Protein AF-A0A2N5A3I9-F1 (afdb_monomer)

Radius of gyration: 25.89 Å; Cα contacts (8 Å, |Δi|>4): 249; chains: 1; bounding box: 48×32×98 Å

Nearest PDB structures (foldseek):
  4y7l-assembly1_B  TM=9.705E-01  e=2.674E-14  Escherichia coli 2-156-04_S3_C3
  4y7l-assembly1_A  TM=9.726E-01  e=6.271E-14  Escherichia coli 2-156-04_S3_C3
  4y7m-assembly2_D  TM=9.644E-01  e=5.946E-14  Escherichia coli 2-156-04_S3_C3
  6ixh-assembly1_P  TM=9.786E-01  e=2.024E-13  Escherichia coli 55989
  4y7o-assembly2_B  TM=9.682E-01  e=2.024E-13  Escherichia coli 1-176-05_S3_C1

Mean predicted aligned error: 8.74 Å

Structure (mmCIF, N/CA/C/O backbone):
data_AF-A0A2N5A3I9-F1
#
_entry.id   AF-A0A2N5A3I9-F1
#
loop_
_atom_site.group_PDB
_atom_site.id
_atom_site.type_symbol
_atom_site.label_atom_id
_atom_site.label_alt_id
_atom_site.label_comp_id
_atom_site.label_asym_id
_atom_site.label_entity_id
_atom_site.label_seq_id
_atom_site.pdbx_PDB_ins_code
_atom_site.Cartn_x
_atom_site.Cartn_y
_atom_site.Cartn_z
_atom_site.occupancy
_atom_site.B_iso_or_equiv
_atom_site.auth_seq_id
_atom_site.auth_comp_id
_atom_site.auth_asym_id
_atom_site.auth_atom_id
_atom_site.pdbx_PDB_model_num
ATOM 1 N N . PHE A 1 1 ? 3.288 9.064 8.704 1.00 96.56 1 PHE A N 1
ATOM 2 C CA . PHE A 1 1 ? 3.970 7.748 8.735 1.00 96.56 1 PHE A CA 1
ATOM 3 C C . PHE A 1 1 ? 4.970 7.733 7.596 1.00 96.56 1 PHE A C 1
ATOM 5 O O . PHE A 1 1 ? 4.940 8.639 6.770 1.00 96.56 1 PHE A O 1
ATOM 12 N N . GLU A 1 2 ? 5.854 6.752 7.550 1.00 98.12 2 GLU A N 1
ATOM 13 C CA . GLU A 1 2 ? 6.845 6.634 6.485 1.00 98.12 2 GLU A CA 1
ATOM 14 C C . GLU A 1 2 ? 6.744 5.267 5.822 1.00 98.12 2 GLU A C 1
ATOM 16 O O . GLU A 1 2 ? 6.369 4.281 6.461 1.00 98.12 2 GLU A O 1
ATOM 21 N N . LEU A 1 3 ? 7.064 5.222 4.533 1.00 98.38 3 LEU A N 1
ATOM 22 C CA . LEU A 1 3 ? 7.153 3.997 3.753 1.00 98.38 3 LEU A CA 1
ATOM 23 C C . LEU A 1 3 ? 8.542 3.893 3.139 1.00 98.38 3 LEU A C 1
ATOM 25 O O . LEU A 1 3 ? 9.068 4.869 2.608 1.00 98.38 3 LEU A O 1
ATOM 29 N N . GLN A 1 4 ? 9.099 2.692 3.170 1.00 98.31 4 GLN A N 1
ATOM 30 C CA . GLN A 1 4 ? 10.304 2.333 2.436 1.00 98.31 4 GLN A CA 1
ATOM 31 C C . GLN A 1 4 ? 9.991 1.109 1.577 1.00 98.31 4 GLN A C 1
ATOM 33 O O . GLN A 1 4 ? 9.594 0.066 2.098 1.00 98.31 4 GLN A O 1
ATOM 38 N N . ALA A 1 5 ? 10.145 1.233 0.259 1.00 98.06 5 ALA A N 1
ATOM 39 C CA . ALA A 1 5 ? 9.980 0.105 -0.654 1.00 98.06 5 ALA A CA 1
ATOM 40 C C . ALA A 1 5 ? 11.098 -0.930 -0.451 1.00 98.06 5 ALA A C 1
ATOM 42 O O . ALA A 1 5 ? 12.228 -0.586 -0.089 1.00 98.06 5 ALA A O 1
ATOM 43 N N . ARG A 1 6 ? 10.784 -2.205 -0.683 1.00 98.00 6 ARG A N 1
ATOM 44 C CA . ARG A 1 6 ? 11.754 -3.303 -0.662 1.00 98.00 6 ARG A CA 1
ATOM 45 C C . ARG A 1 6 ? 11.920 -3.896 -2.064 1.00 98.00 6 ARG A C 1
ATOM 47 O O . ARG A 1 6 ? 10.945 -3.938 -2.816 1.00 98.00 6 ARG A O 1
ATOM 54 N N . PRO A 1 7 ? 13.134 -4.355 -2.414 1.00 97.19 7 PRO A N 1
ATOM 55 C CA . PRO A 1 7 ? 13.356 -5.064 -3.664 1.00 97.19 7 PRO A CA 1
ATOM 56 C C . PRO A 1 7 ? 12.549 -6.358 -3.690 1.00 97.19 7 PRO A C 1
ATOM 58 O O . PRO A 1 7 ? 12.412 -7.041 -2.676 1.00 97.19 7 PRO A O 1
ATOM 61 N N . ALA A 1 8 ? 12.037 -6.691 -4.870 1.00 96.50 8 ALA A N 1
ATOM 62 C CA . ALA A 1 8 ? 11.293 -7.912 -5.121 1.00 96.50 8 ALA A CA 1
ATOM 63 C C . ALA A 1 8 ? 11.899 -8.631 -6.337 1.00 96.50 8 ALA A C 1
ATOM 65 O O . ALA A 1 8 ? 12.228 -7.969 -7.327 1.00 96.50 8 ALA A O 1
ATOM 66 N N . PRO A 1 9 ? 12.060 -9.967 -6.298 1.00 96.25 9 PRO A N 1
ATOM 67 C CA . PRO A 1 9 ? 12.598 -10.721 -7.425 1.00 96.25 9 PRO A CA 1
ATOM 68 C C . PRO A 1 9 ? 11.828 -10.445 -8.717 1.00 96.25 9 PRO A C 1
ATOM 70 O O . PRO A 1 9 ? 10.597 -10.439 -8.718 1.00 96.25 9 PRO A O 1
ATOM 73 N N . GLU A 1 10 ? 12.563 -10.227 -9.813 1.00 96.50 10 GLU A N 1
ATOM 74 C CA . GLU A 1 10 ? 12.023 -10.014 -11.168 1.00 96.50 10 GLU A CA 1
ATOM 75 C C . GLU A 1 10 ? 11.109 -8.781 -11.334 1.00 96.50 10 GLU A C 1
ATOM 77 O O . GLU A 1 10 ? 10.528 -8.574 -12.404 1.00 96.50 10 GLU A O 1
ATOM 82 N N . VAL A 1 11 ? 11.009 -7.937 -10.303 1.00 97.75 11 VAL A N 1
ATOM 83 C CA . VAL A 1 11 ? 10.331 -6.640 -10.339 1.00 97.75 11 VAL A CA 1
ATOM 84 C C . VAL A 1 11 ? 11.370 -5.564 -10.618 1.00 97.75 11 VAL A C 1
ATOM 86 O O . VAL A 1 11 ? 12.323 -5.386 -9.862 1.00 97.75 11 VAL A O 1
ATOM 89 N N . VAL A 1 12 ? 11.189 -4.832 -11.713 1.00 97.69 12 VAL A N 1
ATOM 90 C CA . VAL A 1 12 ? 12.092 -3.746 -12.113 1.0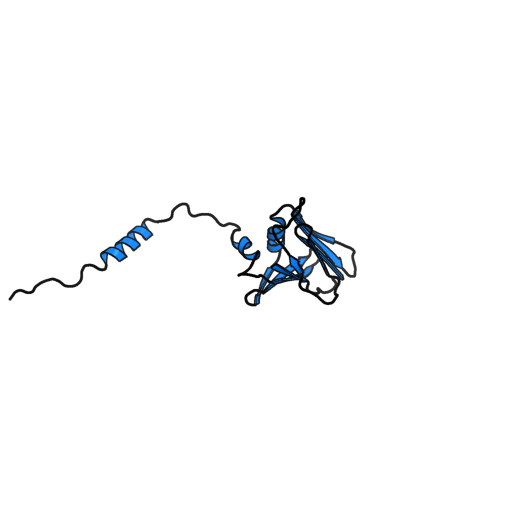0 97.69 12 VAL A CA 1
ATOM 91 C C . VAL A 1 12 ? 11.677 -2.435 -11.467 1.00 97.69 12 VAL A C 1
ATOM 93 O O . VAL A 1 12 ? 12.537 -1.658 -11.069 1.00 97.69 12 VAL A O 1
ATOM 96 N N . GLU A 1 13 ? 10.371 -2.189 -11.345 1.00 98.12 13 GLU A N 1
ATOM 97 C CA . GLU A 1 13 ? 9.850 -0.942 -10.794 1.00 98.12 13 GLU A CA 1
ATOM 98 C C . GLU A 1 13 ? 8.523 -1.158 -10.060 1.00 98.12 13 GLU A C 1
ATOM 100 O O . GLU A 1 13 ? 7.680 -1.948 -10.483 1.00 98.12 13 GLU A O 1
ATOM 105 N N . THR A 1 14 ? 8.320 -0.411 -8.977 1.00 98.44 14 THR A N 1
ATOM 106 C CA . THR A 1 14 ? 7.012 -0.196 -8.355 1.00 98.44 14 THR A CA 1
ATOM 107 C C . THR A 1 14 ? 6.735 1.298 -8.263 1.00 98.44 14 THR A C 1
ATOM 109 O O . THR A 1 14 ? 7.627 2.096 -7.964 1.00 98.44 14 THR A O 1
ATOM 112 N N . GLN A 1 15 ? 5.486 1.682 -8.503 1.00 98.44 15 GLN A N 1
ATOM 113 C CA . GLN A 1 15 ? 5.021 3.048 -8.326 1.00 98.44 15 GLN A CA 1
ATOM 114 C C . GLN A 1 15 ? 3.739 3.029 -7.498 1.00 98.44 15 GLN A C 1
ATOM 116 O O . GLN A 1 15 ? 2.665 2.665 -7.984 1.00 98.44 15 GLN A O 1
ATOM 121 N N . LEU A 1 16 ? 3.880 3.435 -6.236 1.00 98.62 16 LEU A N 1
ATOM 122 C CA . LEU A 1 16 ? 2.797 3.613 -5.279 1.00 98.62 16 LEU A CA 1
ATOM 123 C C . LEU A 1 16 ? 2.448 5.099 -5.197 1.00 98.62 16 LEU A C 1
ATOM 125 O O . LEU A 1 16 ? 3.321 5.935 -4.991 1.00 98.62 16 LEU A O 1
ATOM 129 N N . THR A 1 17 ? 1.175 5.438 -5.341 1.00 98.44 17 THR A N 1
ATOM 130 C CA . THR A 1 17 ? 0.668 6.799 -5.155 1.00 98.44 17 THR A CA 1
ATOM 131 C C . THR A 1 17 ? -0.381 6.784 -4.056 1.00 98.44 17 THR A C 1
ATOM 133 O O . THR A 1 17 ? -1.306 5.989 -4.148 1.00 98.44 17 THR A O 1
ATOM 136 N N . ILE A 1 18 ? -0.260 7.6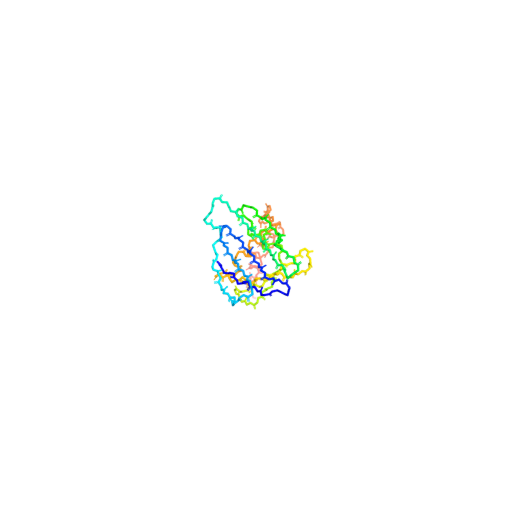47 -3.047 1.00 98.44 18 ILE A N 1
ATOM 137 C CA . ILE A 1 18 ? -1.233 7.814 -1.956 1.00 98.44 18 ILE A CA 1
ATOM 138 C C . ILE A 1 18 ? -1.617 9.289 -1.896 1.00 98.44 18 ILE A C 1
ATOM 140 O O . ILE A 1 18 ? -0.776 10.142 -1.616 1.00 98.44 18 ILE A O 1
ATOM 144 N N . ASP A 1 19 ? -2.878 9.599 -2.183 1.00 97.88 19 ASP A N 1
ATOM 145 C CA . ASP A 1 19 ? -3.416 10.961 -2.191 1.00 97.88 19 ASP A CA 1
ATOM 146 C C . ASP A 1 19 ? -2.558 11.932 -3.031 1.00 97.88 19 ASP A C 1
ATOM 148 O O . ASP A 1 19 ? -2.321 13.077 -2.664 1.00 97.88 19 ASP A O 1
ATOM 152 N N . GLY A 1 20 ? -2.039 11.450 -4.166 1.00 96.75 20 GLY A N 1
ATOM 153 C CA . GLY A 1 20 ? -1.151 12.198 -5.068 1.00 96.75 20 GLY A CA 1
ATOM 154 C C . GLY A 1 20 ? 0.344 12.156 -4.714 1.00 96.75 20 GLY A C 1
ATOM 155 O O . GLY A 1 20 ? 1.173 12.429 -5.582 1.00 96.75 20 GLY A O 1
ATOM 156 N N . GLN A 1 21 ? 0.716 11.747 -3.497 1.00 98.00 21 GLN A N 1
ATOM 157 C CA . GLN A 1 21 ? 2.115 11.561 -3.087 1.00 98.00 21 GLN A CA 1
ATOM 158 C C . GLN A 1 21 ? 2.663 10.271 -3.707 1.00 98.00 21 GLN A C 1
ATOM 160 O O . GLN A 1 21 ? 2.084 9.205 -3.507 1.00 98.00 21 GLN A O 1
ATOM 165 N N . LYS A 1 22 ? 3.766 10.344 -4.460 1.00 97.62 22 LYS A N 1
ATOM 166 C CA . LYS A 1 22 ? 4.334 9.200 -5.198 1.00 97.62 22 LYS A CA 1
ATOM 167 C C . LYS A 1 22 ? 5.576 8.645 -4.505 1.00 97.62 22 LYS A C 1
ATOM 169 O O . LYS A 1 22 ? 6.502 9.407 -4.257 1.00 97.62 22 LYS A O 1
ATOM 174 N N . LEU A 1 23 ? 5.625 7.331 -4.302 1.00 98.31 23 LEU A N 1
ATOM 175 C CA . LEU A 1 23 ? 6.827 6.552 -4.002 1.00 98.31 23 LEU A CA 1
ATOM 176 C C . LEU A 1 23 ? 7.125 5.659 -5.206 1.00 98.31 23 LEU A C 1
ATOM 178 O O . LEU A 1 23 ? 6.415 4.686 -5.471 1.00 98.31 23 LEU A O 1
ATOM 182 N N . ARG A 1 24 ? 8.173 6.022 -5.944 1.00 98.06 24 ARG A N 1
ATOM 183 C CA . ARG A 1 24 ? 8.700 5.255 -7.074 1.00 98.06 24 ARG A CA 1
ATOM 184 C C . ARG A 1 24 ? 9.972 4.547 -6.628 1.00 98.06 24 ARG A C 1
ATOM 186 O O . ARG A 1 24 ? 10.867 5.190 -6.087 1.00 98.06 24 ARG A O 1
ATOM 193 N N . TYR A 1 25 ? 10.056 3.250 -6.882 1.00 98.31 25 TYR A N 1
ATOM 194 C CA . TYR A 1 25 ? 11.214 2.438 -6.533 1.00 98.31 25 TYR A CA 1
ATOM 195 C C . TYR A 1 25 ? 11.597 1.537 -7.700 1.00 98.31 25 TYR A C 1
ATOM 197 O O . TYR A 1 25 ? 10.775 0.733 -8.131 1.00 98.31 25 TYR A O 1
ATOM 205 N N . PHE A 1 26 ? 12.833 1.658 -8.183 1.00 97.19 26 PHE 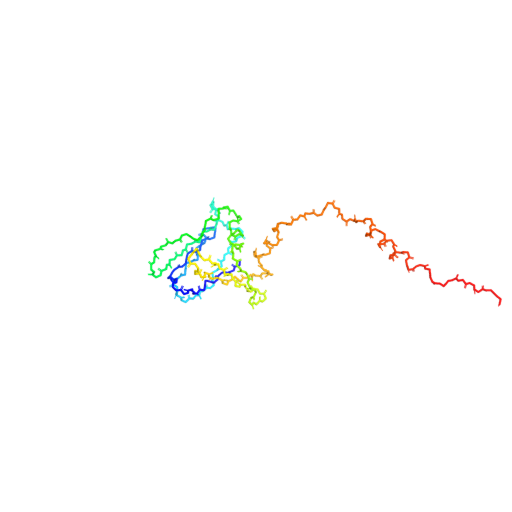A N 1
ATOM 206 C CA . PHE A 1 26 ? 13.352 0.893 -9.323 1.00 97.19 26 PHE A CA 1
ATOM 207 C C . PHE A 1 26 ? 14.657 0.149 -8.991 1.00 97.19 26 PHE A C 1
ATOM 209 O O . PHE A 1 26 ? 15.608 0.143 -9.766 1.00 97.19 26 PHE A O 1
ATOM 216 N N . ASN A 1 27 ? 14.723 -0.464 -7.803 1.00 95.19 27 ASN A N 1
ATOM 217 C CA . ASN A 1 27 ? 15.914 -1.156 -7.282 1.00 95.19 27 ASN A CA 1
ATOM 218 C C . ASN A 1 27 ? 17.137 -0.250 -7.038 1.00 95.19 27 ASN A C 1
ATOM 220 O O . ASN A 1 27 ? 18.272 -0.722 -6.998 1.00 95.19 27 ASN A O 1
ATOM 224 N N . GLN A 1 28 ? 16.917 1.051 -6.827 1.00 94.19 28 GLN A N 1
ATOM 225 C CA . GLN A 1 28 ? 17.947 1.947 -6.296 1.00 94.19 28 GLN A CA 1
ATOM 226 C C . GLN A 1 28 ? 18.139 1.741 -4.782 1.00 94.19 28 GLN A C 1
ATOM 228 O O . GLN A 1 28 ? 17.405 0.985 -4.138 1.00 94.19 28 GLN A O 1
ATOM 233 N N . MET A 1 29 ? 19.088 2.467 -4.187 1.00 95.75 29 MET A N 1
ATOM 234 C CA . MET A 1 29 ? 19.205 2.555 -2.731 1.00 95.75 29 MET A CA 1
ATOM 235 C C . MET A 1 29 ? 17.873 3.032 -2.128 1.00 95.75 29 MET A C 1
ATOM 237 O O . MET A 1 29 ? 17.374 4.103 -2.470 1.00 95.75 29 MET A O 1
ATOM 241 N N . ALA A 1 30 ? 17.268 2.192 -1.286 1.00 94.69 30 ALA A N 1
ATOM 242 C CA . ALA A 1 30 ? 15.951 2.455 -0.721 1.00 94.69 30 ALA A CA 1
ATOM 243 C C . ALA A 1 30 ? 16.037 3.516 0.379 1.00 94.69 30 ALA A C 1
ATOM 245 O O . ALA A 1 30 ? 16.848 3.392 1.296 1.00 94.69 30 ALA A O 1
ATOM 246 N N . ASP A 1 31 ? 15.141 4.496 0.334 1.00 96.12 31 ASP A N 1
ATOM 247 C CA . ASP A 1 31 ? 15.038 5.554 1.337 1.00 96.12 31 ASP A CA 1
ATOM 248 C C . ASP A 1 31 ? 13.636 5.589 1.956 1.00 96.12 31 ASP A C 1
ATOM 250 O O . ASP A 1 31 ? 12.670 5.060 1.393 1.00 96.12 31 ASP A O 1
ATOM 254 N N . TRP A 1 32 ? 13.539 6.167 3.147 1.00 97.75 32 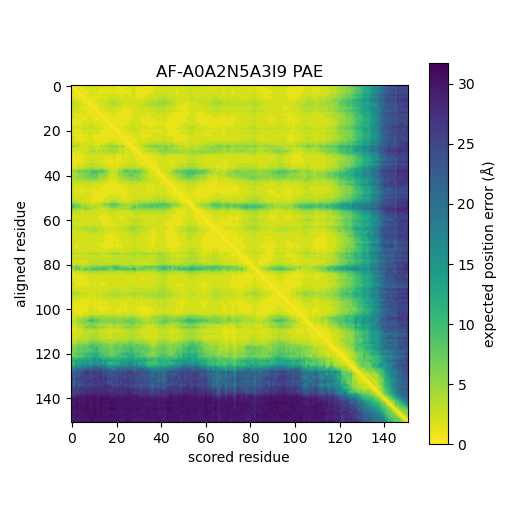TRP A N 1
ATOM 255 C CA . TRP A 1 32 ? 12.273 6.414 3.816 1.00 97.75 32 TRP A CA 1
ATOM 256 C C . TRP A 1 32 ? 11.595 7.632 3.208 1.00 97.75 32 TRP A C 1
ATOM 258 O O . TRP A 1 32 ? 12.150 8.726 3.184 1.00 97.75 32 TRP A O 1
ATOM 268 N N . GLN A 1 33 ? 10.348 7.462 2.779 1.00 98.25 33 GLN A N 1
ATOM 269 C CA . GLN A 1 33 ? 9.526 8.570 2.326 1.00 98.25 33 GLN A CA 1
ATOM 270 C C . GLN A 1 33 ? 8.394 8.825 3.313 1.00 98.25 33 GLN A C 1
ATOM 272 O O . GLN A 1 33 ? 7.635 7.920 3.663 1.00 98.25 33 GLN A O 1
ATOM 277 N N . THR A 1 34 ? 8.265 10.077 3.746 1.00 97.50 34 THR A N 1
ATOM 278 C CA . THR A 1 34 ? 7.150 10.510 4.590 1.00 97.50 34 THR A CA 1
ATOM 279 C C . THR A 1 34 ? 5.876 10.650 3.767 1.00 97.50 34 THR A C 1
ATOM 281 O O . THR A 1 34 ? 5.876 11.252 2.696 1.00 97.50 34 THR A O 1
ATOM 284 N N . PHE A 1 35 ? 4.782 10.135 4.319 1.00 97.38 35 PHE A N 1
ATOM 285 C CA . PHE A 1 35 ? 3.435 10.249 3.781 1.00 97.38 35 PHE A CA 1
ATOM 286 C C . PHE A 1 35 ? 2.486 10.858 4.812 1.00 97.38 35 PHE A C 1
ATOM 288 O O . PHE A 1 35 ? 2.519 10.524 6.008 1.00 97.38 35 PHE A O 1
ATOM 295 N N . ARG A 1 36 ? 1.596 11.721 4.319 1.00 95.88 36 ARG A N 1
ATOM 296 C CA . ARG A 1 36 ? 0.426 12.220 5.048 1.00 95.88 36 ARG A CA 1
ATOM 297 C C . ARG A 1 36 ? -0.831 11.529 4.539 1.00 95.88 36 ARG A C 1
ATOM 299 O O . ARG A 1 36 ? -1.026 11.421 3.333 1.00 95.88 36 ARG A O 1
ATOM 306 N N . TRP A 1 37 ? -1.660 11.061 5.461 1.00 95.62 37 TRP A N 1
ATOM 307 C CA . TRP A 1 37 ? -2.966 10.490 5.164 1.00 95.62 37 TRP A CA 1
ATOM 308 C C . TRP A 1 37 ? -3.934 10.846 6.305 1.00 95.62 37 TRP A C 1
ATOM 310 O O . TRP A 1 37 ? -3.571 10.615 7.463 1.00 95.62 37 TRP A O 1
ATOM 320 N N . PRO A 1 38 ? -5.137 11.369 6.015 1.00 95.44 38 PRO A N 1
ATOM 321 C CA . PRO A 1 38 ? -5.569 11.879 4.710 1.00 95.44 38 PRO A CA 1
ATOM 322 C C . PRO A 1 38 ? -4.622 12.957 4.155 1.00 95.44 38 PRO A C 1
ATOM 324 O O . PRO A 1 38 ? -4.103 13.777 4.910 1.00 95.44 38 PRO A O 1
ATOM 327 N N . GLY A 1 39 ? -4.325 12.899 2.857 1.00 91.38 39 GLY A N 1
ATOM 328 C CA . GLY A 1 39 ? -3.457 13.860 2.177 1.00 91.38 39 GLY A CA 1
ATOM 329 C C . GLY A 1 39 ? -4.204 15.100 1.674 1.00 91.38 39 GLY A C 1
ATOM 330 O O . GLY A 1 39 ? -5.433 15.138 1.626 1.00 91.38 39 GLY A O 1
ATOM 331 N N . GLU A 1 40 ? -3.451 16.116 1.255 1.00 92.44 40 GLU A N 1
ATOM 332 C CA . GLU A 1 40 ? -3.989 17.338 0.647 1.00 92.44 40 GLU A CA 1
ATOM 333 C C . GLU A 1 40 ? -4.156 17.139 -0.866 1.00 92.44 40 GLU A C 1
ATOM 335 O O . GLU A 1 40 ? -3.229 17.331 -1.650 1.00 92.44 40 GLU A O 1
ATOM 340 N N . THR A 1 41 ? -5.341 16.699 -1.290 1.00 94.25 41 THR A N 1
ATOM 341 C CA . THR A 1 41 ? -5.649 16.467 -2.707 1.00 94.25 41 THR A CA 1
ATOM 342 C C . THR A 1 41 ? -7.148 16.566 -2.984 1.00 94.25 41 THR A C 1
ATOM 344 O O . THR A 1 41 ? -7.974 16.204 -2.150 1.00 94.25 41 THR A O 1
ATOM 347 N N . TYR A 1 42 ? -7.509 16.996 -4.195 1.00 94.00 42 TYR A N 1
ATOM 348 C CA . TYR A 1 42 ? -8.894 16.974 -4.687 1.00 94.00 42 TYR A CA 1
ATOM 349 C C . TYR A 1 42 ? -9.319 15.604 -5.232 1.00 94.00 42 TYR A C 1
ATOM 351 O O . TYR A 1 42 ? -10.504 15.363 -5.454 1.00 94.00 42 TYR A O 1
ATOM 359 N N . LYS A 1 43 ? -8.358 14.707 -5.476 1.00 94.94 43 LYS A N 1
ATOM 360 C CA . LYS A 1 43 ? -8.591 13.341 -5.962 1.00 94.94 43 LYS A CA 1
ATOM 361 C C . LYS A 1 43 ? -7.903 12.349 -5.020 1.00 94.94 43 LYS A C 1
ATOM 363 O O . LYS A 1 43 ? -6.828 11.848 -5.356 1.00 94.94 43 LYS A O 1
ATOM 368 N N . PRO A 1 44 ? -8.469 12.115 -3.822 1.00 97.50 44 PRO A N 1
ATOM 369 C CA . PRO A 1 44 ? -7.901 11.171 -2.870 1.00 97.50 44 PRO A CA 1
ATOM 370 C C . PRO A 1 44 ? -8.015 9.736 -3.385 1.00 97.50 44 PRO A C 1
ATOM 372 O O . PRO A 1 44 ? -8.944 9.394 -4.127 1.00 97.50 44 PRO A O 1
ATOM 375 N N . GLY A 1 45 ? -7.074 8.894 -2.979 1.00 97.75 45 GLY A N 1
ATOM 376 C CA . GLY A 1 45 ? -7.011 7.504 -3.408 1.00 97.75 45 GLY A CA 1
ATOM 377 C C . GLY A 1 45 ? -5.616 6.904 -3.316 1.00 97.75 45 GLY A C 1
ATOM 378 O O . GLY A 1 45 ? -4.632 7.568 -2.994 1.00 97.75 45 GLY A O 1
ATOM 379 N N . THR A 1 46 ? -5.521 5.610 -3.591 1.00 98.50 46 THR A N 1
ATOM 380 C CA . THR A 1 46 ? -4.254 4.885 -3.641 1.00 98.50 46 THR A CA 1
ATOM 381 C C . THR A 1 46 ? -4.159 4.073 -4.916 1.00 98.50 46 THR A C 1
ATOM 383 O O . THR A 1 46 ? -5.038 3.271 -5.204 1.00 98.50 46 THR A O 1
ATOM 386 N N . LEU A 1 47 ? -3.076 4.268 -5.660 1.00 98.50 47 LEU A N 1
ATOM 387 C CA . LEU A 1 47 ? -2.793 3.567 -6.906 1.00 98.50 47 LEU A CA 1
ATOM 388 C C . LEU A 1 47 ? -1.461 2.843 -6.769 1.00 98.50 47 LEU A C 1
ATOM 390 O O . LEU A 1 47 ? -0.450 3.474 -6.458 1.00 98.50 47 LEU A O 1
ATOM 394 N N . LEU A 1 48 ? -1.447 1.541 -7.040 1.00 98.62 48 LEU A N 1
ATOM 395 C CA . LEU A 1 48 ? -0.217 0.762 -7.116 1.00 98.62 48 LEU A CA 1
ATOM 396 C C . LEU A 1 48 ? -0.071 0.155 -8.508 1.00 98.62 48 LEU A C 1
ATOM 398 O O . LEU A 1 48 ? -0.920 -0.611 -8.966 1.00 98.62 48 LEU A O 1
ATOM 402 N N . THR A 1 49 ? 1.045 0.471 -9.153 1.00 98.56 49 THR A N 1
ATOM 403 C CA . THR A 1 49 ? 1.477 -0.153 -10.405 1.00 98.56 49 THR A CA 1
ATOM 404 C C . THR A 1 49 ? 2.873 -0.727 -10.248 1.00 98.56 49 THR A C 1
ATOM 406 O O . THR A 1 49 ? 3.623 -0.341 -9.345 1.00 98.56 49 THR A O 1
ATOM 409 N N . TRP A 1 50 ? 3.210 -1.680 -11.105 1.00 98.25 50 TRP A N 1
ATOM 410 C CA . TRP A 1 50 ? 4.475 -2.383 -11.023 1.00 98.25 50 TRP A CA 1
ATOM 411 C C . TRP A 1 50 ? 4.890 -2.941 -12.390 1.00 98.25 50 TRP A C 1
ATOM 413 O O . TRP A 1 50 ? 4.040 -3.215 -13.237 1.00 98.25 50 TRP A O 1
ATOM 423 N N . THR A 1 51 ? 6.192 -3.096 -12.603 1.00 98.12 51 THR A N 1
ATOM 424 C CA . THR A 1 51 ? 6.794 -3.509 -13.877 1.00 98.12 51 THR A CA 1
ATOM 425 C C . THR A 1 51 ? 7.776 -4.646 -13.631 1.00 98.12 51 THR A C 1
ATOM 427 O O . THR A 1 51 ? 8.536 -4.616 -12.662 1.00 98.12 51 THR A O 1
ATOM 430 N N . THR A 1 52 ? 7.785 -5.641 -14.517 1.00 97.19 52 THR A N 1
ATOM 431 C CA . THR A 1 52 ? 8.693 -6.800 -14.434 1.00 97.19 52 THR A CA 1
ATOM 432 C C . THR A 1 52 ? 9.809 -6.720 -15.458 1.00 97.19 52 THR A C 1
ATOM 434 O O . THR A 1 52 ? 9.759 -5.923 -16.389 1.00 97.19 52 THR A O 1
ATOM 437 N N . VAL A 1 53 ? 10.780 -7.622 -15.333 1.00 95.00 53 VAL A N 1
ATOM 438 C CA . VAL A 1 53 ? 11.820 -7.836 -16.350 1.00 95.00 53 VAL A CA 1
ATOM 439 C C . VAL A 1 53 ? 11.257 -8.244 -17.719 1.00 95.00 53 VAL A C 1
ATOM 441 O O . VAL A 1 53 ? 11.817 -7.862 -18.741 1.00 95.00 53 VAL A O 1
ATOM 444 N N . ASN A 1 54 ? 10.133 -8.972 -17.750 1.00 93.38 54 ASN A N 1
ATOM 445 C CA . ASN A 1 54 ? 9.605 -9.599 -18.972 1.00 93.38 54 ASN A CA 1
ATOM 446 C C . ASN A 1 54 ? 8.289 -8.976 -19.468 1.00 93.38 54 ASN A C 1
ATOM 448 O O . ASN A 1 54 ? 7.744 -9.404 -20.484 1.00 93.38 54 ASN A O 1
ATOM 452 N N . ALA A 1 55 ? 7.737 -8.001 -18.747 1.00 92.06 55 ALA A N 1
ATOM 453 C CA . ALA A 1 55 ? 6.485 -7.339 -19.091 1.00 92.06 55 ALA A CA 1
ATOM 454 C C . ALA A 1 55 ? 6.454 -5.906 -18.556 1.00 92.06 55 ALA A C 1
ATOM 456 O O . ALA A 1 55 ? 6.933 -5.642 -17.449 1.00 92.06 55 ALA A O 1
ATOM 457 N N . GLY A 1 56 ? 5.835 -5.015 -19.338 1.00 94.69 56 GLY A N 1
ATOM 458 C CA . GLY A 1 56 ? 5.646 -3.604 -19.000 1.00 94.69 56 GLY A CA 1
ATOM 459 C C . GLY A 1 56 ? 4.747 -3.367 -17.781 1.00 94.69 56 GLY A C 1
ATOM 460 O O . GLY A 1 56 ? 4.371 -4.295 -17.064 1.00 94.69 56 GLY A O 1
ATOM 461 N N . THR A 1 57 ? 4.398 -2.101 -17.553 1.00 97.25 57 THR A N 1
ATOM 462 C CA . THR A 1 57 ? 3.635 -1.667 -16.377 1.00 97.25 57 THR A CA 1
ATOM 463 C C . THR A 1 57 ? 2.274 -2.353 -16.281 1.00 97.25 57 THR A C 1
ATOM 465 O O . THR A 1 57 ? 1.478 -2.335 -17.219 1.00 97.25 57 THR A O 1
ATOM 468 N N . ARG A 1 58 ? 1.983 -2.910 -15.106 1.00 97.56 58 ARG A N 1
ATOM 469 C CA . ARG A 1 58 ? 0.713 -3.542 -14.745 1.00 97.56 58 ARG A CA 1
ATOM 470 C C . ARG A 1 58 ? 0.097 -2.851 -13.536 1.00 97.56 58 ARG A C 1
ATOM 472 O O . ARG A 1 58 ? 0.796 -2.376 -12.641 1.00 97.56 58 ARG A O 1
ATOM 479 N N . LEU A 1 59 ? -1.231 -2.831 -13.501 1.00 97.69 59 LEU A N 1
ATOM 480 C CA . LEU A 1 59 ? -2.000 -2.352 -12.360 1.00 97.69 59 LEU A CA 1
ATOM 481 C C . LEU A 1 59 ? -2.083 -3.454 -11.299 1.00 97.69 59 LEU A C 1
ATOM 483 O O . LEU A 1 59 ? -2.524 -4.561 -11.596 1.00 97.69 59 LEU A O 1
ATOM 487 N N . PHE A 1 60 ? -1.676 -3.148 -10.067 1.00 97.94 60 PHE A N 1
ATOM 488 C CA . PHE A 1 60 ? -1.993 -3.988 -8.911 1.00 97.94 60 PHE A CA 1
ATOM 489 C C . PHE A 1 60 ? -3.393 -3.656 -8.384 1.00 97.94 60 PHE A C 1
ATOM 491 O O . PHE A 1 60 ? -4.193 -4.551 -8.140 1.00 97.94 60 PHE A O 1
ATOM 498 N N . GLY A 1 61 ? -3.699 -2.365 -8.221 1.00 98.00 61 GLY A N 1
ATOM 499 C CA . GLY A 1 61 ? -5.022 -1.903 -7.809 1.00 98.00 61 GLY A CA 1
ATOM 500 C C . GLY A 1 61 ? -5.133 -0.381 -7.761 1.00 98.00 61 GLY A C 1
ATOM 501 O O . GLY A 1 61 ? -4.135 0.311 -7.543 1.00 98.00 61 GLY A O 1
ATOM 502 N N . ASP A 1 62 ? -6.356 0.105 -7.963 1.00 98.19 62 ASP A N 1
ATOM 503 C CA . ASP A 1 62 ? -6.756 1.512 -7.873 1.00 98.19 62 ASP A CA 1
ATOM 504 C C . ASP A 1 62 ? -7.900 1.638 -6.855 1.00 98.19 62 ASP A C 1
ATOM 506 O O . ASP A 1 62 ? -9.001 1.122 -7.053 1.00 98.19 62 ASP A O 1
ATOM 510 N N . TYR A 1 63 ? -7.609 2.275 -5.725 1.00 98.25 63 TYR A N 1
ATOM 511 C CA . TYR A 1 63 ? -8.504 2.412 -4.584 1.00 98.25 63 TYR A CA 1
ATOM 512 C C . TYR A 1 63 ? -8.871 3.883 -4.421 1.00 98.25 63 TYR A C 1
ATOM 514 O O . TYR A 1 63 ? -8.142 4.648 -3.792 1.00 98.25 63 TYR A O 1
ATOM 522 N N . SER A 1 64 ? -10.013 4.294 -4.960 1.00 97.00 64 SER A N 1
ATOM 523 C CA . SER A 1 64 ? -10.441 5.695 -4.942 1.00 97.00 64 SER A CA 1
ATOM 524 C C . SER A 1 64 ? -10.988 6.162 -3.582 1.00 97.00 64 SER A C 1
ATOM 526 O O . SER A 1 64 ? -11.475 5.380 -2.753 1.00 97.00 64 SER A O 1
ATOM 528 N N . GLY A 1 65 ? -10.937 7.476 -3.355 1.00 97.19 65 GLY A N 1
ATOM 529 C CA . GLY A 1 65 ? -11.468 8.135 -2.162 1.00 97.19 65 GLY A CA 1
ATOM 530 C C . GLY A 1 65 ? -10.494 8.147 -0.982 1.00 97.19 65 GLY A C 1
ATOM 531 O O . GLY A 1 65 ? -9.490 7.441 -0.974 1.00 97.19 65 GLY A O 1
ATOM 532 N N . THR A 1 66 ? -10.822 8.916 0.061 1.00 96.56 66 THR A N 1
ATOM 533 C CA . THR A 1 66 ? -9.972 9.103 1.255 1.00 96.56 66 THR A CA 1
ATOM 534 C C . THR A 1 66 ? -9.575 7.786 1.921 1.00 96.56 66 THR A C 1
ATOM 536 O O . THR A 1 66 ? -8.454 7.634 2.384 1.00 96.56 66 THR A O 1
ATOM 539 N N . TRP A 1 67 ? -10.455 6.784 1.915 1.00 96.69 67 TRP A N 1
ATOM 540 C CA . TRP A 1 67 ? -10.179 5.461 2.488 1.00 96.69 67 TRP A CA 1
ATOM 541 C C . TRP A 1 67 ? -9.389 4.523 1.564 1.00 96.69 67 TRP A C 1
ATOM 543 O O . TRP A 1 67 ? -9.130 3.378 1.936 1.00 96.69 67 TRP A O 1
ATOM 553 N N . GLY A 1 68 ? -8.985 4.985 0.377 1.00 97.56 68 GLY A N 1
ATOM 554 C CA . GLY A 1 68 ? -8.235 4.202 -0.603 1.00 97.56 68 GLY A CA 1
ATOM 555 C C . GLY A 1 68 ? -6.971 3.570 -0.027 1.00 97.56 68 GLY A C 1
ATOM 556 O O . GLY A 1 68 ? -6.724 2.385 -0.231 1.00 97.56 68 GLY A O 1
ATOM 557 N N . PHE A 1 69 ? -6.243 4.322 0.796 1.00 97.69 69 PHE A N 1
ATOM 558 C CA . PHE A 1 69 ? -5.039 3.840 1.468 1.00 97.69 69 PHE A CA 1
ATOM 559 C C . PHE A 1 69 ? -5.306 2.672 2.421 1.00 97.69 69 PHE A C 1
ATOM 561 O O . PHE A 1 69 ? -4.575 1.685 2.410 1.00 97.69 69 PHE A O 1
ATOM 568 N N . ILE A 1 70 ? -6.380 2.738 3.211 1.00 97.44 70 ILE A N 1
ATOM 569 C CA . ILE A 1 70 ? -6.743 1.660 4.139 1.00 97.44 70 ILE A CA 1
ATOM 570 C C . ILE A 1 70 ? -7.192 0.416 3.368 1.00 97.44 70 ILE A C 1
ATOM 572 O O . ILE A 1 70 ? -6.791 -0.690 3.719 1.00 97.44 70 ILE A O 1
ATOM 576 N N . ARG A 1 71 ? -7.946 0.584 2.272 1.00 97.38 71 ARG A N 1
ATOM 577 C CA . ARG A 1 71 ? -8.331 -0.538 1.395 1.00 97.38 71 ARG A CA 1
ATOM 578 C C . ARG A 1 71 ? -7.134 -1.173 0.693 1.00 97.38 71 ARG A C 1
ATOM 580 O O . ARG A 1 71 ? -7.124 -2.387 0.513 1.00 97.38 71 ARG A O 1
ATOM 587 N N . TRP A 1 72 ? -6.123 -0.381 0.332 1.00 97.94 72 TRP A N 1
ATOM 588 C CA . TRP A 1 72 ? -4.851 -0.907 -0.154 1.00 97.94 72 TRP A CA 1
ATOM 589 C C . TRP A 1 72 ? -4.149 -1.715 0.940 1.00 97.94 72 TRP A C 1
ATOM 591 O O . TRP A 1 72 ? -3.890 -2.892 0.723 1.00 97.94 72 TRP A O 1
ATOM 601 N N . LEU A 1 73 ? -3.924 -1.145 2.134 1.00 97.56 73 LEU A N 1
ATOM 602 C CA . LEU A 1 73 ? -3.298 -1.840 3.275 1.00 97.56 73 LEU A CA 1
ATOM 603 C C . LEU A 1 73 ? -4.021 -3.137 3.669 1.00 97.56 73 LEU A C 1
ATOM 605 O O . LEU A 1 73 ? -3.394 -4.076 4.167 1.00 97.56 73 LEU A O 1
ATOM 609 N N . GLU A 1 74 ? -5.335 -3.191 3.461 1.00 96.44 74 GLU A N 1
ATOM 610 C CA . GLU A 1 74 ? -6.154 -4.376 3.691 1.00 96.44 74 GLU A CA 1
ATOM 611 C C . GLU A 1 74 ? -5.750 -5.556 2.795 1.00 96.44 74 GLU A C 1
ATOM 613 O O . GLU A 1 74 ? -5.726 -6.682 3.291 1.00 96.44 74 GLU A O 1
ATOM 618 N N . GLN A 1 75 ? -5.363 -5.309 1.535 1.00 97.62 75 GLN A N 1
ATOM 619 C CA . GLN A 1 75 ? -4.984 -6.362 0.577 1.00 97.62 75 GLN A CA 1
ATOM 620 C C . GLN A 1 75 ? -3.685 -7.088 0.941 1.00 97.62 75 GLN A C 1
ATOM 622 O O . GLN A 1 75 ? -3.399 -8.166 0.421 1.00 97.62 75 GLN A O 1
ATOM 627 N N . GLY A 1 76 ? -2.855 -6.467 1.779 1.00 95.75 76 GLY A N 1
ATOM 628 C CA . GLY A 1 76 ? -1.547 -6.985 2.147 1.00 95.75 76 GLY A CA 1
ATOM 629 C C . GLY A 1 76 ? -1.568 -7.793 3.439 1.00 95.75 76 GLY A C 1
ATOM 630 O O . GLY A 1 76 ? -2.336 -7.530 4.368 1.00 95.75 76 GLY A O 1
ATOM 631 N N . LYS A 1 77 ? -0.632 -8.737 3.545 1.00 96.88 77 LYS A N 1
ATOM 632 C CA . LY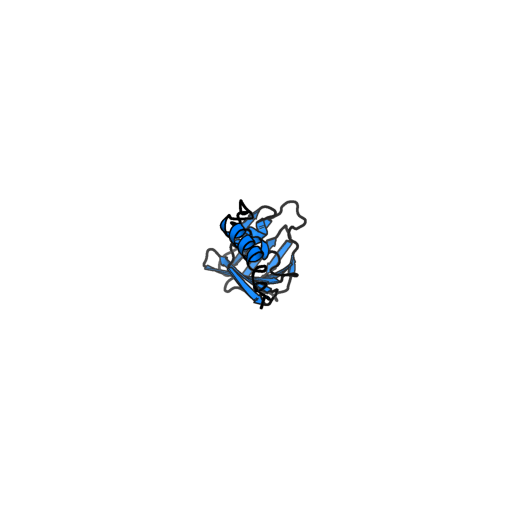S A 1 77 ? -0.242 -9.327 4.827 1.00 96.88 77 LYS A CA 1
ATOM 633 C C . LYS A 1 77 ? 0.627 -8.334 5.599 1.00 96.88 77 LYS A C 1
ATOM 635 O O . LYS A 1 77 ? 1.418 -7.599 5.008 1.00 96.88 77 LYS A O 1
ATOM 640 N N . ARG A 1 78 ? 0.473 -8.334 6.922 1.00 95.56 78 ARG A N 1
ATOM 641 C CA . ARG A 1 78 ? 1.145 -7.427 7.861 1.00 95.56 78 ARG A CA 1
ATOM 642 C C . ARG A 1 78 ? 1.939 -8.263 8.852 1.00 95.56 78 ARG A C 1
ATOM 644 O O . ARG A 1 78 ? 1.349 -9.102 9.527 1.00 95.56 78 ARG A O 1
ATOM 651 N N . GLN A 1 79 ? 3.240 -8.027 8.951 1.00 96.62 79 GLN A N 1
ATOM 652 C CA . GLN A 1 79 ? 4.098 -8.653 9.953 1.00 96.62 79 GLN A CA 1
ATOM 653 C C . GLN A 1 79 ? 4.843 -7.568 10.723 1.00 96.62 79 GLN A C 1
ATOM 655 O O . GLN A 1 79 ? 5.482 -6.705 10.123 1.00 96.62 79 GLN A O 1
ATOM 660 N N . GLN A 1 80 ? 4.767 -7.603 12.051 1.00 95.94 80 GLN A N 1
ATOM 661 C CA . GLN A 1 80 ? 5.534 -6.687 12.884 1.00 95.94 80 GLN A CA 1
ATOM 662 C C . GLN A 1 80 ? 7.023 -7.046 12.802 1.00 95.94 80 GLN A C 1
ATOM 664 O O . GLN A 1 80 ? 7.387 -8.208 12.978 1.00 95.94 80 GLN A O 1
ATOM 669 N N . LEU A 1 81 ? 7.868 -6.058 12.506 1.00 95.56 81 LEU A N 1
ATOM 670 C CA . LEU A 1 81 ? 9.326 -6.209 12.515 1.00 95.56 81 LEU A CA 1
ATOM 671 C C . LEU A 1 81 ? 9.901 -5.712 13.842 1.00 95.56 81 LEU A C 1
ATOM 673 O O . LEU A 1 81 ? 10.678 -6.400 14.491 1.00 95.56 81 LEU A O 1
ATOM 677 N N . GLU A 1 82 ? 9.472 -4.518 14.251 1.00 91.69 82 GLU A N 1
ATOM 678 C CA . GLU A 1 82 ? 9.878 -3.846 15.485 1.00 91.69 82 GLU A CA 1
ATOM 679 C C . GLU A 1 82 ? 8.668 -3.127 16.104 1.00 91.69 82 GLU A C 1
ATOM 681 O O . GLU A 1 82 ? 7.545 -3.194 15.598 1.00 91.69 82 GLU A O 1
ATOM 686 N N . ARG A 1 83 ? 8.874 -2.384 17.197 1.00 88.50 83 ARG A N 1
ATOM 687 C CA . ARG A 1 83 ? 7.788 -1.714 17.929 1.00 88.50 83 ARG A CA 1
ATOM 688 C C . ARG A 1 83 ? 6.957 -0.756 17.052 1.00 88.50 83 ARG A C 1
ATOM 690 O O . ARG A 1 83 ? 5.744 -0.709 17.224 1.00 88.50 83 ARG A O 1
ATOM 697 N N . SER A 1 84 ? 7.575 -0.047 16.104 1.00 93.94 84 SER A N 1
ATOM 698 C CA . SER A 1 84 ? 6.908 0.902 15.188 1.00 93.94 84 SER A CA 1
ATOM 699 C C . SER A 1 84 ? 7.094 0.580 13.700 1.00 93.94 84 SER A C 1
ATOM 701 O O . SER A 1 84 ? 6.705 1.378 12.848 1.00 93.94 84 SER A O 1
ATOM 703 N N . GLN A 1 85 ? 7.675 -0.579 13.365 1.00 96.94 85 GLN A N 1
ATOM 704 C CA . GLN A 1 85 ? 7.932 -0.986 11.981 1.00 96.94 85 GLN A CA 1
ATOM 705 C C . GLN A 1 85 ? 7.157 -2.248 11.613 1.00 96.94 85 GLN A C 1
ATOM 707 O O . GLN A 1 85 ? 7.182 -3.247 12.334 1.00 96.94 85 GLN A O 1
ATOM 712 N N . TRP A 1 86 ? 6.515 -2.209 10.451 1.00 97.62 86 TRP A N 1
ATOM 713 C CA . TRP A 1 86 ? 5.654 -3.268 9.942 1.00 97.62 86 TRP A CA 1
ATOM 714 C C . TRP A 1 86 ? 6.027 -3.592 8.502 1.00 97.62 86 TRP A C 1
ATOM 716 O O . TRP A 1 86 ? 6.033 -2.710 7.646 1.00 97.62 86 TRP A O 1
ATOM 726 N N . MET A 1 87 ? 6.311 -4.859 8.217 1.00 97.88 87 MET A N 1
ATOM 727 C CA . MET A 1 87 ? 6.431 -5.347 6.851 1.00 97.88 87 MET A CA 1
ATOM 728 C C . MET A 1 87 ? 5.034 -5.539 6.263 1.00 97.88 87 MET A C 1
ATOM 730 O O . MET A 1 87 ? 4.234 -6.329 6.769 1.00 97.88 87 MET A O 1
ATOM 734 N N . MET A 1 88 ? 4.773 -4.843 5.166 1.00 97.94 88 MET A N 1
ATOM 735 C CA . MET A 1 88 ? 3.604 -5.007 4.316 1.00 97.94 88 MET A CA 1
ATOM 736 C C . MET A 1 88 ? 3.996 -5.855 3.109 1.00 97.94 88 MET A C 1
ATOM 738 O O . MET A 1 88 ? 4.929 -5.499 2.394 1.00 97.94 88 MET A O 1
ATOM 742 N N . SER A 1 89 ? 3.296 -6.965 2.878 1.00 98.19 89 SER A N 1
ATOM 743 C CA . SER A 1 89 ? 3.542 -7.865 1.741 1.00 98.19 89 SER A CA 1
ATOM 744 C C . SER A 1 89 ? 2.278 -8.070 0.919 1.00 98.19 89 SER A C 1
ATOM 746 O O . SER A 1 89 ? 1.240 -8.447 1.460 1.00 98.19 89 SER A O 1
ATOM 748 N N . PHE A 1 90 ? 2.381 -7.865 -0.389 1.00 98.31 90 PHE A N 1
ATOM 749 C CA . PHE A 1 90 ? 1.275 -7.932 -1.336 1.00 98.31 90 PHE A CA 1
ATOM 750 C C . PHE A 1 90 ? 1.597 -8.938 -2.435 1.00 98.31 90 PHE A C 1
ATOM 752 O O . PHE A 1 90 ? 2.630 -8.824 -3.090 1.00 98.31 90 PHE A O 1
ATOM 759 N N . THR A 1 91 ? 0.719 -9.911 -2.660 1.00 98.00 91 THR A N 1
ATOM 760 C CA . THR A 1 91 ? 0.882 -10.882 -3.748 1.00 98.00 91 THR A CA 1
ATOM 761 C C . THR A 1 91 ? 0.257 -10.316 -5.018 1.00 98.00 91 THR A C 1
ATOM 763 O O . THR A 1 91 ? -0.955 -10.127 -5.082 1.00 98.00 91 THR A O 1
ATOM 766 N N . ALA A 1 92 ? 1.086 -10.003 -6.012 1.00 96.75 92 ALA A N 1
ATOM 767 C CA . ALA A 1 92 ? 0.646 -9.551 -7.324 1.00 96.75 92 ALA A CA 1
ATOM 768 C C . ALA A 1 92 ? -0.065 -10.686 -8.092 1.00 96.75 92 ALA A C 1
ATOM 770 O O . ALA A 1 92 ? 0.164 -11.861 -7.791 1.00 96.75 92 ALA A O 1
ATOM 771 N N . PRO A 1 93 ? -0.888 -10.369 -9.114 1.00 94.94 93 PRO A N 1
ATOM 772 C CA . PRO A 1 93 ? -1.646 -11.375 -9.868 1.00 94.94 93 PRO A CA 1
ATOM 773 C C . PRO A 1 93 ? -0.815 -12.487 -10.520 1.00 94.94 93 PRO A C 1
ATOM 775 O O . PRO A 1 93 ? -1.348 -13.549 -10.816 1.00 94.94 93 PRO A O 1
ATOM 778 N N . ASP A 1 94 ? 0.479 -12.268 -10.752 1.00 94.31 94 ASP A N 1
ATOM 779 C CA . ASP A 1 94 ? 1.387 -13.275 -11.310 1.00 94.31 94 ASP A CA 1
ATOM 780 C C . ASP A 1 94 ? 2.283 -13.950 -10.258 1.00 94.31 94 ASP A C 1
ATOM 782 O O . ASP A 1 94 ? 3.297 -14.558 -10.594 1.00 94.31 94 ASP A O 1
ATOM 786 N N . GLY A 1 95 ? 1.907 -13.850 -8.981 1.00 95.50 95 GLY A N 1
ATOM 787 C CA . GLY A 1 95 ? 2.543 -14.550 -7.867 1.00 95.50 95 GLY A CA 1
ATOM 788 C C . GLY A 1 95 ? 3.740 -13.830 -7.245 1.00 95.50 95 GLY A C 1
ATOM 789 O O . GLY A 1 95 ? 4.198 -14.235 -6.175 1.00 95.50 95 GLY A O 1
ATOM 790 N N . ARG A 1 96 ? 4.237 -12.742 -7.847 1.00 96.38 96 ARG A N 1
ATOM 791 C CA . ARG A 1 96 ? 5.342 -11.961 -7.269 1.00 96.38 96 ARG A CA 1
ATOM 792 C C . ARG A 1 96 ? 4.900 -11.238 -6.001 1.00 96.38 96 ARG A C 1
ATOM 794 O O . ARG A 1 96 ? 3.760 -10.798 -5.884 1.00 96.38 96 ARG A O 1
ATOM 801 N N . THR A 1 97 ? 5.809 -11.102 -5.040 1.00 97.94 97 THR A N 1
ATOM 802 C CA . THR A 1 97 ? 5.516 -10.430 -3.768 1.00 97.94 97 THR A CA 1
ATOM 803 C C . THR A 1 97 ? 6.111 -9.029 -3.767 1.00 97.94 97 THR A C 1
ATOM 805 O O . THR A 1 97 ? 7.326 -8.873 -3.810 1.00 97.94 97 THR A O 1
ATOM 808 N N . LEU A 1 98 ? 5.253 -8.013 -3.705 1.00 98.38 98 LEU A N 1
ATOM 809 C CA . LEU A 1 98 ? 5.633 -6.609 -3.571 1.00 98.38 98 LEU A CA 1
ATOM 810 C C . LEU A 1 98 ? 5.661 -6.238 -2.086 1.00 98.38 98 LEU A C 1
ATOM 812 O O . LEU A 1 98 ? 4.746 -6.608 -1.344 1.00 98.38 98 LEU A O 1
ATOM 816 N N . GLN A 1 99 ? 6.697 -5.527 -1.642 1.00 98.25 99 GLN A N 1
ATOM 817 C CA . GLN A 1 99 ? 6.928 -5.295 -0.217 1.00 98.25 99 GLN A CA 1
ATOM 818 C C . GLN A 1 99 ? 7.282 -3.846 0.111 1.00 98.25 99 GLN A C 1
ATOM 820 O O . GLN A 1 99 ? 8.042 -3.184 -0.595 1.00 98.25 99 GLN A O 1
ATOM 825 N N . TRP A 1 100 ? 6.761 -3.387 1.247 1.00 98.50 100 TRP A N 1
ATOM 826 C CA . TRP A 1 100 ? 7.090 -2.100 1.853 1.00 98.50 100 TRP A CA 1
ATOM 827 C C . TRP A 1 100 ? 7.264 -2.282 3.351 1.00 98.50 100 TRP A C 1
ATOM 829 O O . TRP A 1 100 ? 6.515 -3.028 3.977 1.00 98.50 100 TRP A O 1
ATOM 839 N N . VAL A 1 101 ? 8.200 -1.553 3.947 1.00 98.19 101 VAL A N 1
ATOM 840 C CA . VAL A 1 101 ? 8.202 -1.359 5.396 1.00 98.19 101 VAL A CA 1
ATOM 841 C C . VAL A 1 101 ? 7.481 -0.062 5.705 1.00 98.19 101 VAL A C 1
ATOM 843 O O . VAL A 1 101 ? 7.815 0.991 5.165 1.00 98.19 101 VAL A O 1
ATOM 846 N N . LEU A 1 102 ? 6.480 -0.156 6.571 1.00 98.19 102 LEU A N 1
ATOM 847 C CA . LEU A 1 102 ? 5.764 0.969 7.139 1.00 98.19 102 LEU A CA 1
ATOM 848 C C . LEU A 1 102 ? 6.345 1.287 8.507 1.00 98.19 102 LEU A C 1
ATOM 850 O O . LEU A 1 102 ? 6.367 0.426 9.386 1.00 98.19 102 LEU A O 1
ATOM 854 N N . ARG A 1 103 ? 6.763 2.538 8.696 1.00 97.81 103 ARG A N 1
ATOM 855 C CA . ARG A 1 103 ? 7.166 3.077 9.993 1.00 97.81 103 ARG A CA 1
ATOM 856 C C . ARG A 1 103 ? 6.117 4.062 10.492 1.00 97.81 103 ARG A C 1
ATOM 858 O O . ARG A 1 103 ? 5.810 5.066 9.842 1.00 97.81 103 ARG A O 1
ATOM 865 N N . SER A 1 104 ? 5.525 3.758 11.639 1.00 95.19 104 SER A N 1
ATOM 866 C CA . SER A 1 104 ? 4.573 4.630 12.324 1.00 95.19 104 SER A CA 1
ATOM 867 C C . SER A 1 104 ? 5.301 5.579 13.280 1.00 95.19 104 SER A C 1
ATOM 869 O O . SER A 1 104 ? 6.358 5.261 13.816 1.00 95.19 104 SER A O 1
ATOM 871 N N . GLN A 1 105 ? 4.722 6.761 13.509 1.00 90.69 105 GLN A N 1
ATOM 872 C CA . GLN A 1 105 ? 5.198 7.678 14.556 1.00 90.69 105 GLN A CA 1
ATOM 873 C C . GLN A 1 105 ? 4.6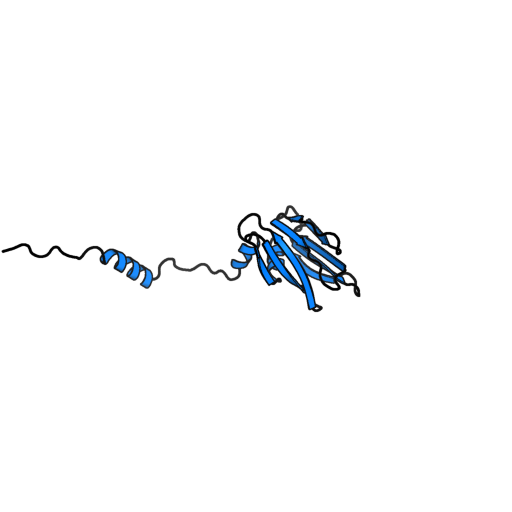70 7.268 15.939 1.00 90.69 105 GLN A C 1
ATOM 875 O O . GLN A 1 105 ? 5.362 7.418 16.939 1.00 90.69 105 GLN A O 1
ATOM 880 N N . LEU A 1 106 ? 3.448 6.726 15.987 1.00 89.62 106 LEU A N 1
ATOM 881 C CA . LEU A 1 106 ? 2.777 6.284 17.205 1.00 89.62 106 LEU A CA 1
ATOM 882 C C . LEU A 1 106 ? 2.033 4.968 16.944 1.00 89.62 106 LEU A C 1
ATOM 884 O O . LEU A 1 106 ? 1.356 4.832 15.921 1.00 89.62 106 LEU A O 1
ATOM 888 N N . GLY A 1 107 ? 2.144 4.013 17.874 1.00 89.69 107 GLY A N 1
ATOM 889 C CA . GLY A 1 107 ? 1.444 2.724 17.812 1.00 89.69 107 GLY A CA 1
ATOM 890 C C . GLY A 1 107 ? 1.659 1.987 16.486 1.00 89.69 107 GLY A C 1
ATOM 891 O O . GLY A 1 107 ? 2.758 1.984 15.938 1.00 89.69 107 GLY A O 1
ATOM 892 N N . SER A 1 108 ? 0.599 1.404 15.924 1.00 91.94 108 SER A N 1
ATOM 893 C CA . SER A 1 108 ? 0.604 0.802 14.579 1.00 91.94 108 SER A CA 1
ATOM 894 C C . SER A 1 108 ? 0.279 1.809 13.458 1.00 91.94 108 SER A C 1
ATOM 896 O O . SER A 1 108 ? 0.130 1.435 12.293 1.00 91.94 108 SER A O 1
ATOM 898 N N . GLY A 1 109 ? 0.199 3.105 13.784 1.00 93.44 109 GLY A N 1
ATOM 899 C CA . GLY A 1 109 ? -0.111 4.175 12.840 1.00 93.44 109 GLY A CA 1
ATOM 900 C C . GLY A 1 109 ? -1.420 3.914 12.084 1.00 93.44 109 GLY A C 1
ATOM 901 O O . GLY A 1 109 ? -2.415 3.555 12.710 1.00 93.44 109 GLY A O 1
ATOM 902 N N . PRO A 1 110 ? -1.451 4.057 10.747 1.00 94.94 110 PRO A N 1
ATOM 903 C CA . PRO A 1 110 ? -2.680 3.867 9.975 1.00 94.94 110 PRO A CA 1
ATOM 904 C C . PRO A 1 110 ? -3.214 2.426 9.994 1.00 94.94 110 PRO A C 1
ATOM 906 O O . PRO A 1 110 ? -4.384 2.212 9.687 1.00 94.94 110 PRO A O 1
ATOM 909 N N . LEU A 1 111 ? -2.402 1.435 10.384 1.00 95.44 111 LEU A N 1
ATOM 910 C CA . LEU A 1 111 ? -2.840 0.038 10.460 1.00 95.44 111 LEU A CA 1
ATOM 911 C C . LEU A 1 111 ? -3.892 -0.189 11.551 1.00 95.44 111 LEU A C 1
ATOM 913 O O . LEU A 1 111 ? -4.659 -1.142 11.446 1.00 95.44 111 LEU A O 1
ATOM 917 N N . VAL A 1 112 ? -3.972 0.683 12.565 1.00 94.69 112 VAL A N 1
ATOM 918 C CA . VAL A 1 112 ? -4.985 0.584 13.631 1.00 94.69 112 VAL A CA 1
ATOM 919 C C . VAL A 1 112 ? -6.410 0.605 13.074 1.00 94.69 112 VAL A C 1
ATOM 921 O O . VAL A 1 112 ? -7.294 -0.066 13.596 1.00 94.69 112 VAL A O 1
ATOM 924 N N . LEU A 1 113 ? -6.629 1.311 11.961 1.00 95.25 113 LEU A N 1
ATOM 925 C CA . LEU A 1 113 ? -7.950 1.450 11.351 1.00 95.25 113 LEU A CA 1
ATOM 926 C C . LEU A 1 113 ? -8.443 0.161 10.694 1.00 95.25 113 LEU A C 1
ATOM 928 O O . LEU A 1 113 ? -9.643 0.007 10.483 1.00 95.25 113 LEU A O 1
ATOM 932 N N . LEU A 1 114 ? -7.549 -0.791 10.416 1.00 94.31 114 LEU A N 1
ATOM 933 C CA . LEU A 1 114 ? -7.948 -2.108 9.924 1.00 94.31 114 LEU A CA 1
ATOM 934 C C . LEU A 1 114 ? -8.709 -2.908 10.989 1.00 94.31 114 LEU A C 1
ATOM 936 O O . LEU A 1 114 ? -9.553 -3.721 10.628 1.00 94.31 114 LEU A O 1
ATOM 940 N N . ALA A 1 115 ? -8.477 -2.646 12.282 1.00 91.88 115 ALA A N 1
ATOM 941 C CA . ALA A 1 115 ? -9.210 -3.289 13.375 1.00 91.88 115 ALA A CA 1
ATOM 942 C C . ALA A 1 115 ? -10.679 -2.838 13.465 1.00 91.88 115 ALA A C 1
ATOM 944 O O . ALA A 1 115 ? -11.487 -3.502 14.103 1.00 91.88 115 ALA A O 1
ATOM 945 N N . LEU A 1 116 ? -11.042 -1.731 12.807 1.00 92.75 116 LEU A N 1
ATOM 946 C CA . LEU A 1 116 ? -12.426 -1.255 12.746 1.00 92.75 116 LEU A CA 1
ATOM 947 C C . LEU A 1 116 ? -13.276 -2.038 11.729 1.00 92.75 116 LEU A C 1
ATOM 949 O O . LEU A 1 116 ? -14.486 -1.833 11.646 1.00 92.75 116 LEU A O 1
ATOM 953 N N . ARG A 1 117 ? -12.675 -2.927 10.924 1.00 88.94 117 ARG A N 1
ATOM 954 C CA . ARG A 1 117 ? -13.412 -3.742 9.948 1.00 88.94 117 ARG A CA 1
ATOM 955 C C . ARG A 1 117 ? -14.275 -4.770 10.674 1.00 88.94 117 ARG A C 1
ATOM 957 O O . ARG A 1 117 ? -13.763 -5.608 11.405 1.00 88.94 117 ARG A O 1
ATOM 964 N N . GLY A 1 118 ? -15.584 -4.708 10.436 1.00 86.94 118 GLY A N 1
ATOM 965 C CA . GLY A 1 118 ? -16.549 -5.601 11.079 1.00 86.94 118 GLY A CA 1
ATOM 966 C C . GLY A 1 118 ? -16.809 -5.277 12.551 1.00 86.94 118 GLY A C 1
ATOM 967 O O . GLY A 1 118 ? -17.480 -6.057 13.217 1.00 86.94 118 GLY A O 1
ATOM 968 N N . LEU A 1 119 ? -16.305 -4.145 13.059 1.00 92.62 119 LEU A N 1
ATOM 969 C CA . LEU A 1 119 ? -16.619 -3.696 14.407 1.00 92.62 119 LEU A CA 1
ATOM 970 C C . LEU A 1 119 ? -18.103 -3.325 14.484 1.00 92.62 119 LEU A C 1
ATOM 972 O O . LEU A 1 119 ? -18.566 -2.425 13.783 1.00 92.62 119 LEU A O 1
ATOM 976 N N . THR A 1 120 ? -18.828 -3.998 15.368 1.00 92.38 120 THR A N 1
ATOM 977 C CA . THR A 1 120 ? -20.202 -3.661 15.734 1.00 92.38 120 THR A CA 1
ATOM 978 C C . THR A 1 120 ? -20.209 -3.095 17.141 1.00 92.38 120 THR A C 1
ATOM 980 O O . THR A 1 120 ? -19.574 -3.648 18.041 1.00 92.38 120 THR A O 1
ATOM 983 N N . LEU A 1 121 ? -20.914 -1.985 17.337 1.00 93.25 121 LEU A N 1
ATOM 984 C CA . LEU A 1 121 ? -21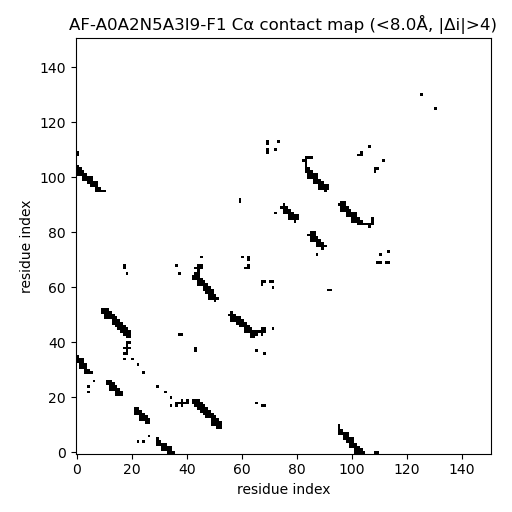.102 -1.443 18.675 1.00 93.25 121 LEU A CA 1
ATOM 985 C C . LEU A 1 121 ? -22.080 -2.342 19.447 1.00 93.25 121 LEU A C 1
ATOM 987 O O . LEU A 1 121 ? -23.078 -2.756 18.859 1.00 93.25 121 LEU A O 1
ATOM 991 N N . PRO A 1 122 ? -21.805 -2.664 20.723 1.00 90.19 122 PRO A N 1
ATOM 992 C CA . PRO A 1 122 ? -22.762 -3.377 21.558 1.00 90.19 122 PRO A CA 1
ATOM 993 C C . PRO A 1 122 ? -24.046 -2.565 21.740 1.00 90.19 122 PRO A C 1
ATOM 995 O O . PRO A 1 122 ? -23.986 -1.359 21.979 1.00 90.19 122 PRO A O 1
ATOM 998 N N . ASP A 1 123 ? -25.193 -3.243 21.710 1.00 91.50 123 ASP A N 1
ATOM 999 C CA . ASP A 1 123 ? -26.498 -2.609 21.935 1.00 91.50 123 ASP A CA 1
ATOM 1000 C C . ASP A 1 123 ? -26.743 -2.267 23.418 1.00 91.50 123 ASP A C 1
ATOM 1002 O O . ASP A 1 123 ? -27.636 -1.486 23.745 1.00 91.50 123 ASP A O 1
ATOM 1006 N N . GLN A 1 124 ? -25.968 -2.863 24.335 1.00 90.25 124 GLN A N 1
ATOM 1007 C CA . GLN A 1 124 ? -26.125 -2.725 25.785 1.00 90.25 124 GLN A CA 1
ATOM 1008 C C . GLN A 1 124 ? -24.764 -2.658 26.491 1.00 90.25 124 GLN A C 1
ATOM 1010 O O . GLN A 1 124 ? -23.810 -3.325 26.093 1.00 90.25 124 GLN A O 1
ATOM 1015 N N . ILE A 1 125 ? -24.687 -1.857 27.561 1.00 86.94 125 ILE A N 1
ATOM 1016 C CA . ILE A 1 125 ? -23.474 -1.680 28.386 1.00 86.94 125 ILE A CA 1
ATOM 1017 C C . ILE A 1 125 ? -23.445 -2.674 29.559 1.00 86.94 125 ILE A C 1
ATOM 1019 O O . ILE A 1 125 ? -22.373 -3.105 29.976 1.00 86.94 125 ILE A O 1
ATOM 1023 N N . PHE A 1 126 ? -24.617 -3.066 30.066 1.00 87.31 126 PHE A N 1
ATOM 1024 C CA . PHE A 1 126 ? -24.771 -4.017 31.164 1.00 87.31 126 PHE A CA 1
ATOM 1025 C C . PHE A 1 126 ? -25.665 -5.173 30.726 1.00 87.31 126 PHE A C 1
ATOM 1027 O O . PHE A 1 126 ? -26.734 -4.945 30.161 1.00 87.31 126 PHE A O 1
ATOM 1034 N N . THR A 1 127 ? -25.242 -6.399 31.019 1.00 82.25 127 THR A N 1
ATOM 1035 C CA . THR A 1 127 ? -26.101 -7.586 30.985 1.00 82.25 127 THR A CA 1
ATOM 1036 C C . THR A 1 127 ? -26.636 -7.863 32.390 1.00 82.25 127 THR A C 1
ATOM 1038 O O . THR A 1 127 ? -26.050 -7.412 33.377 1.00 82.25 127 THR A O 1
ATOM 1041 N N . VAL A 1 128 ? -27.745 -8.599 32.495 1.00 78.94 128 VAL A N 1
ATOM 1042 C CA . VAL A 1 128 ? -28.332 -8.981 33.794 1.00 78.94 128 VAL A CA 1
ATOM 1043 C C . VAL A 1 128 ? -27.293 -9.709 34.659 1.00 78.94 128 VAL A C 1
ATOM 1045 O O . VAL A 1 128 ? -27.081 -9.317 35.801 1.00 78.94 128 VAL A O 1
ATOM 1048 N N . ASP A 1 129 ? -26.519 -10.623 34.066 1.00 76.88 129 ASP A N 1
ATOM 1049 C CA . ASP A 1 129 ? -25.419 -11.327 34.743 1.00 76.88 129 ASP A CA 1
ATOM 1050 C C . ASP A 1 129 ? -24.320 -10.379 35.265 1.00 76.88 129 ASP A C 1
ATOM 1052 O O . ASP A 1 129 ? -23.759 -10.593 36.341 1.00 76.88 129 ASP A O 1
ATOM 1056 N N . ALA A 1 130 ? -23.997 -9.307 34.528 1.00 74.38 130 ALA A N 1
ATOM 1057 C CA . ALA A 1 130 ? -23.007 -8.315 34.957 1.00 74.38 130 ALA A CA 1
ATOM 1058 C C . ALA A 1 130 ? -23.531 -7.443 36.110 1.00 74.38 130 ALA A C 1
ATOM 1060 O O . ALA A 1 130 ? -22.757 -7.067 36.991 1.00 74.38 130 ALA A O 1
ATOM 1061 N N . ALA A 1 131 ? -24.833 -7.146 36.128 1.00 73.56 131 ALA A N 1
ATOM 1062 C CA . ALA A 1 131 ? -25.480 -6.441 37.230 1.00 73.56 131 ALA A CA 1
ATOM 1063 C C . ALA A 1 131 ? -25.542 -7.310 38.496 1.00 73.56 131 ALA A C 1
ATOM 1065 O O . ALA A 1 131 ? -25.227 -6.816 39.576 1.00 73.56 131 ALA A O 1
ATOM 1066 N N . GLU A 1 132 ? -25.854 -8.602 38.367 1.00 72.94 132 GLU A N 1
ATOM 1067 C CA . GLU A 1 132 ? -25.833 -9.562 39.479 1.00 72.94 132 GLU A CA 1
ATOM 1068 C C . GLU A 1 132 ? -24.414 -9.786 40.016 1.00 72.94 132 GLU A C 1
ATOM 1070 O O . GLU A 1 132 ? -24.198 -9.778 41.226 1.00 72.94 132 GLU A O 1
ATOM 1075 N N . SER A 1 133 ? -23.418 -9.886 39.129 1.00 72.12 133 SER A N 1
ATOM 1076 C CA . SER A 1 133 ? -22.001 -9.963 39.512 1.00 72.12 133 SER A CA 1
ATOM 1077 C C . SER A 1 133 ? -21.557 -8.703 40.262 1.00 72.12 133 SER A C 1
ATOM 1079 O O . SER A 1 133 ? -20.930 -8.793 41.315 1.00 72.12 133 SER A O 1
ATOM 1081 N N . ALA A 1 134 ? -21.911 -7.514 39.761 1.00 74.06 134 ALA A N 1
ATOM 1082 C CA . ALA A 1 134 ? -21.607 -6.252 40.432 1.00 74.06 134 ALA A CA 1
ATOM 1083 C C . ALA A 1 134 ? -22.298 -6.155 41.803 1.00 74.06 134 ALA A C 1
ATOM 1085 O O . ALA A 1 134 ? -21.670 -5.732 42.771 1.00 74.06 134 ALA A O 1
ATOM 1086 N N . GLN A 1 135 ? -23.552 -6.599 41.912 1.00 68.06 135 GLN A N 1
ATOM 1087 C CA . GLN A 1 135 ? -24.273 -6.660 43.183 1.00 68.06 135 GLN A CA 1
ATOM 1088 C C . GLN A 1 135 ? -23.616 -7.637 44.165 1.00 68.06 135 GLN A C 1
ATOM 1090 O O . GLN A 1 135 ? -23.376 -7.248 45.306 1.00 68.06 135 GLN A O 1
ATOM 1095 N N . ALA A 1 136 ? -23.219 -8.832 43.720 1.00 70.50 136 ALA A N 1
ATOM 1096 C CA . ALA A 1 136 ? -22.528 -9.822 44.547 1.00 70.50 136 ALA A CA 1
ATOM 1097 C C . ALA A 1 136 ? -21.188 -9.305 45.107 1.00 70.50 136 ALA A C 1
ATOM 1099 O O . ALA A 1 136 ? -20.867 -9.563 46.269 1.00 70.50 136 A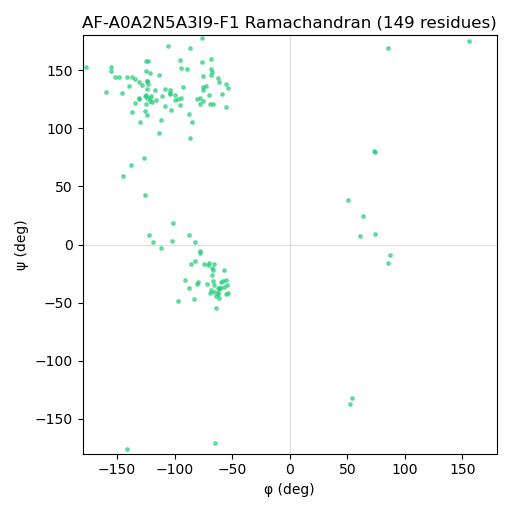LA A O 1
ATOM 1100 N N . LEU A 1 137 ? -20.432 -8.517 44.328 1.00 67.88 137 LEU A N 1
ATOM 1101 C CA . LEU A 1 137 ? -19.225 -7.840 44.820 1.00 67.88 137 LEU A CA 1
ATOM 1102 C C . LEU A 1 137 ? -19.529 -6.757 45.872 1.00 67.88 137 LEU A C 1
ATOM 1104 O O . LEU A 1 137 ? -18.712 -6.543 46.764 1.00 67.88 137 LEU A O 1
ATOM 1108 N N . THR A 1 138 ? -20.682 -6.083 45.799 1.00 66.44 138 THR A N 1
ATOM 1109 C CA . THR A 1 138 ? -21.079 -5.070 46.800 1.00 66.44 138 THR A CA 1
ATOM 1110 C C . THR A 1 138 ? -21.642 -5.682 48.083 1.00 66.44 138 THR A C 1
ATOM 1112 O O . THR A 1 138 ? -21.420 -5.144 49.164 1.00 66.44 138 THR A O 1
ATOM 1115 N N . THR A 1 139 ? -22.325 -6.825 47.994 1.00 61.88 139 THR A N 1
ATOM 1116 C CA . THR A 1 139 ? -22.919 -7.513 49.151 1.00 61.88 139 THR A CA 1
ATOM 1117 C C . THR A 1 139 ? -21.944 -8.454 49.864 1.00 61.88 139 THR A C 1
ATOM 1119 O O . THR A 1 139 ? -22.185 -8.812 51.013 1.00 61.88 139 THR A O 1
ATOM 1122 N N . GLY A 1 140 ? -20.827 -8.834 49.232 1.00 57.56 140 GLY A N 1
ATOM 1123 C CA . GLY A 1 140 ? -19.814 -9.728 49.813 1.00 57.56 140 GLY A CA 1
ATOM 1124 C C . GLY A 1 140 ? -18.852 -9.092 50.830 1.00 57.56 140 GLY A C 1
ATOM 1125 O O . GLY A 1 140 ? -18.049 -9.811 51.415 1.00 57.56 140 GLY A O 1
ATOM 1126 N N . GLY A 1 141 ? -18.903 -7.771 51.049 1.00 53.22 141 GLY A N 1
ATOM 1127 C CA . GLY A 1 141 ? -17.989 -7.047 51.951 1.00 53.22 141 GLY A CA 1
ATOM 1128 C C . GLY A 1 141 ? -18.559 -6.658 53.321 1.00 53.22 141 GLY A C 1
ATOM 1129 O O . GLY A 1 141 ? -17.878 -5.962 54.068 1.00 53.22 141 GLY A O 1
ATOM 1130 N N . GLY A 1 142 ? -19.802 -7.038 53.639 1.00 50.25 142 GLY A N 1
ATOM 1131 C CA . GLY A 1 142 ? -20.536 -6.478 54.783 1.00 50.25 142 GLY A CA 1
ATOM 1132 C C . GLY A 1 142 ? -20.960 -7.449 55.883 1.00 50.25 142 GLY A C 1
ATOM 1133 O O . GLY A 1 142 ? -21.621 -7.001 56.811 1.00 50.25 142 GLY A O 1
ATOM 1134 N N . ASN A 1 143 ? -20.634 -8.743 55.807 1.00 53.41 143 ASN A N 1
ATOM 1135 C CA . ASN A 1 143 ? -21.150 -9.712 56.779 1.00 53.41 143 ASN A CA 1
ATOM 1136 C C . ASN A 1 143 ? -20.079 -10.715 57.231 1.00 53.41 143 ASN A C 1
ATOM 1138 O O . ASN A 1 143 ? -20.135 -11.898 56.906 1.00 53.41 143 ASN A O 1
ATOM 1142 N N . SER A 1 144 ? -19.091 -10.228 57.980 1.00 52.97 144 SER A N 1
ATOM 1143 C CA . SER A 1 144 ? -18.276 -11.072 58.856 1.00 52.97 144 SER A CA 1
ATOM 1144 C C . SER A 1 144 ? -18.078 -10.375 60.201 1.00 52.97 144 SER A C 1
ATOM 1146 O O . SER A 1 144 ? -17.413 -9.342 60.277 1.00 52.97 144 SER A O 1
ATOM 1148 N N . ASP A 1 145 ? -18.669 -11.005 61.213 1.00 55.72 145 ASP A N 1
ATOM 1149 C CA . ASP A 1 145 ? -18.366 -10.949 62.643 1.00 55.72 145 ASP A CA 1
ATOM 1150 C C . ASP A 1 145 ? -18.742 -9.681 63.412 1.00 55.72 145 ASP A C 1
ATOM 1152 O O . ASP A 1 145 ? -17.905 -8.862 63.790 1.00 55.72 145 ASP A O 1
ATOM 1156 N N . MET A 1 146 ? -20.025 -9.596 63.765 1.00 55.16 146 MET A N 1
ATOM 1157 C CA . MET A 1 146 ? -20.439 -8.905 64.985 1.00 55.16 146 MET A CA 1
ATOM 1158 C C . MET A 1 146 ? -21.649 -9.608 65.612 1.00 55.16 146 MET A C 1
ATOM 1160 O O . MET A 1 146 ? -22.699 -8.998 65.766 1.00 55.16 146 MET A O 1
ATOM 1164 N N . ASP A 1 147 ? -21.499 -10.892 65.957 1.00 51.12 147 ASP A N 1
ATOM 1165 C CA . ASP A 1 147 ? -22.432 -11.575 66.859 1.00 51.12 147 ASP A CA 1
ATOM 1166 C C . ASP A 1 147 ? -21.720 -12.000 68.152 1.00 51.12 147 ASP A C 1
ATOM 1168 O O . ASP A 1 147 ? -20.706 -12.696 68.142 1.00 51.12 147 ASP A O 1
ATOM 1172 N N . GLU A 1 148 ? -22.315 -11.530 69.250 1.00 49.53 148 GLU A N 1
ATOM 1173 C CA . GLU A 1 148 ? -22.286 -12.071 70.614 1.00 49.53 148 GLU A CA 1
ATOM 1174 C C . GLU A 1 148 ? -21.003 -11.912 71.455 1.00 49.53 148 GLU A C 1
ATOM 1176 O O . GLU A 1 148 ? -20.261 -12.848 71.741 1.00 49.53 148 GLU A O 1
ATOM 1181 N N . MET A 1 149 ? -20.844 -10.707 72.017 1.00 53.34 149 MET A N 1
ATOM 1182 C CA . MET A 1 149 ? -20.528 -10.592 73.446 1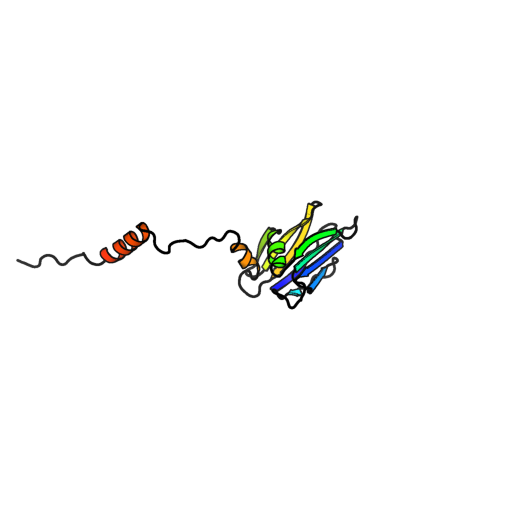.00 53.34 149 MET A CA 1
ATOM 1183 C C . MET A 1 149 ? -21.845 -10.641 74.229 1.00 53.34 149 MET A C 1
ATOM 1185 O O . MET A 1 149 ? -22.539 -9.634 74.240 1.00 53.34 149 MET A O 1
ATOM 1189 N N . GLU A 1 150 ? -22.156 -11.750 74.904 1.00 47.78 150 GLU A N 1
ATOM 1190 C CA . GLU A 1 150 ? -22.756 -11.732 76.249 1.00 47.78 150 GLU A CA 1
ATOM 1191 C C . GLU A 1 150 ? -22.540 -13.074 76.983 1.00 47.78 150 GLU A C 1
ATOM 1193 O O . GLU A 1 150 ? -22.861 -14.140 76.460 1.00 47.78 150 GLU A O 1
ATOM 1198 N N . LEU A 1 151 ? -22.065 -12.922 78.233 1.00 39.06 151 LEU A N 1
ATOM 1199 C CA . LEU A 1 151 ? -21.876 -13.862 79.359 1.00 39.06 151 LEU A CA 1
ATOM 1200 C C . LEU A 1 151 ? -20.514 -14.561 79.505 1.00 39.06 151 LEU A C 1
ATOM 1202 O O . LEU A 1 151 ? -20.281 -15.634 78.912 1.00 39.06 151 LEU A O 1
#

Solvent-accessible surface area (backbone atoms only — not comparable to full-atom values): 9000 Å² total; per-residue (Å²): 74,30,42,25,66,48,87,35,85,68,50,46,33,39,40,39,29,46,24,78,48,74,52,73,46,61,78,63,90,72,58,80,40,82,51,63,78,81,44,91,52,97,67,33,19,21,37,35,34,37,23,39,81,89,44,71,80,40,80,75,48,77,29,71,39,77,60,7,52,59,59,52,60,63,73,31,52,78,45,80,74,52,91,40,32,30,42,36,40,31,73,41,99,86,68,45,57,48,40,33,40,38,37,31,88,54,64,67,40,80,60,58,62,63,69,56,65,86,67,71,81,74,96,65,95,70,50,74,69,54,52,51,51,54,47,51,64,65,65,71,77,76,84,81,86,91,80,82,93,81,138

Sequence (151 aa):
FELQARPAPEVVETQLTIDGQKLRYFNQMADWQTFRWPGETYKPGTLLTWTTVNAGTRLFGDYSGTWGFIRWLEQGKRQQLERSQWMMSFTAPDGRTLQWVLRSQLGSGPLVLLALRGLTLPDQIFTVDAAESAQALTTGGGNSDMDEMEL

Organism: Klebsiella variicola (NCBI:txid244366)

Foldseek 3Di:
DKKKWDDWPQWQWKWKAFQNRIDIDGPDDIDIDDDDAVDPHPWGAMWIWTQGPVGGIDTQDTQTDSCRVVVVQVQWDWDDPDQFKIWTWHQGPVRIITIMIDGAPDGPHPPVVVVCVVDDDDPDPDDPVRVVVVVCVVVVPPDDDDDDDDD

Secondary structure (DSSP, 8-state):
-EEEEE--TTEEEEEEEETTEEEEESSS----EE--SS-S-SS-EEEEEEEESSS--EEEEEEESTTHHHHHHHHSEEEE-SSSEEEEEEE-TTS-EEEEEEE-SSTTGGGGGGGGTT----S-S--HHHHHHHHHHHHTTS-S-------

pLDDT: mean 90.35, std 13.55, range [39.06, 98.62]

InterPro domains:
  IPR010623 Type VI secretion system IcmF, C-terminal [PF06744] (1-105)
  IPR053156 Type VI secretion system TssM-like [PTHR36153] (3-125)